Protein AF-A0A4S2KJ34-F1 (afdb_monomer_lite)

Structure (mmCIF, N/CA/C/O backbone):
data_AF-A0A4S2KJ34-F1
#
_entry.id   AF-A0A4S2KJ34-F1
#
loop_
_atom_site.group_PDB
_atom_site.id
_atom_site.type_symbol
_atom_site.label_atom_id
_atom_site.label_alt_id
_atom_site.label_comp_id
_atom_site.label_asym_id
_atom_site.label_entity_id
_atom_site.label_seq_id
_atom_site.pdbx_PDB_ins_code
_atom_site.Cartn_x
_atom_site.Cartn_y
_atom_site.Cartn_z
_atom_site.occupancy
_atom_site.B_iso_or_equiv
_atom_site.auth_seq_id
_atom_site.auth_comp_id
_atom_site.auth_asym_id
_atom_site.auth_atom_id
_atom_site.pdbx_PDB_model_num
ATOM 1 N N . ILE A 1 1 ? 0.393 -1.787 -9.386 1.00 95.25 1 ILE A N 1
ATOM 2 C CA . ILE A 1 1 ? 0.278 -1.831 -7.909 1.00 95.25 1 ILE A CA 1
ATOM 3 C C . ILE A 1 1 ? -1.157 -2.187 -7.564 1.00 95.25 1 ILE A C 1
ATOM 5 O O . ILE A 1 1 ? -2.066 -1.643 -8.184 1.00 95.25 1 ILE A O 1
ATOM 9 N N . GLN A 1 2 ? -1.354 -3.122 -6.641 1.00 97.31 2 GLN A N 1
ATOM 10 C CA . GLN A 1 2 ? -2.659 -3.675 -6.285 1.00 97.31 2 GLN A CA 1
ATOM 11 C C . GLN A 1 2 ? -2.774 -3.794 -4.764 1.00 97.31 2 GLN A C 1
ATOM 13 O O . GLN A 1 2 ? -1.823 -4.225 -4.124 1.00 97.31 2 GLN A O 1
ATOM 18 N N . TYR A 1 3 ? -3.917 -3.431 -4.196 1.00 96.56 3 TYR A N 1
ATOM 19 C CA . TYR A 1 3 ? -4.242 -3.619 -2.784 1.00 96.56 3 TYR A CA 1
ATOM 20 C C . TYR A 1 3 ? -5.356 -4.650 -2.670 1.00 96.56 3 TYR A C 1
ATOM 22 O O . TYR A 1 3 ? -6.456 -4.411 -3.166 1.00 96.56 3 TYR A O 1
ATOM 30 N N . GLY A 1 4 ? -5.083 -5.808 -2.068 1.00 95.44 4 GLY A N 1
ATOM 31 C CA . GLY A 1 4 ? -6.053 -6.897 -2.107 1.00 95.44 4 GLY A CA 1
ATOM 32 C C . GLY A 1 4 ? -6.333 -7.332 -3.542 1.00 95.44 4 GLY A C 1
ATOM 33 O O . GLY A 1 4 ? -5.404 -7.716 -4.253 1.00 95.44 4 GLY A O 1
ATOM 34 N N . ASP A 1 5 ? -7.582 -7.180 -3.980 1.00 94.69 5 ASP A N 1
ATOM 35 C CA . ASP A 1 5 ? -8.036 -7.393 -5.363 1.00 94.69 5 ASP A CA 1
ATOM 36 C C . ASP A 1 5 ? -8.227 -6.085 -6.161 1.00 94.69 5 ASP A C 1
ATOM 38 O O . ASP A 1 5 ? -8.625 -6.103 -7.324 1.00 94.69 5 ASP A O 1
ATOM 42 N N . VAL A 1 6 ? -7.914 -4.933 -5.563 1.00 96.12 6 VAL A N 1
ATOM 43 C CA . VAL A 1 6 ? -8.121 -3.603 -6.152 1.00 96.12 6 VAL A CA 1
ATOM 44 C C . VAL A 1 6 ? -6.857 -3.132 -6.859 1.00 96.12 6 VAL A C 1
ATOM 46 O O . VAL A 1 6 ? -5.812 -2.934 -6.236 1.00 96.12 6 VAL A O 1
ATOM 49 N N . VAL A 1 7 ? -6.936 -2.903 -8.169 1.00 96.56 7 VAL A N 1
ATOM 50 C CA . VAL A 1 7 ? -5.822 -2.335 -8.939 1.00 96.56 7 VAL A CA 1
ATOM 51 C C . VAL A 1 7 ? -5.754 -0.827 -8.698 1.00 96.56 7 VAL A C 1
ATOM 53 O O . VAL A 1 7 ? -6.638 -0.090 -9.117 1.00 96.56 7 VAL A O 1
ATOM 56 N N . LEU A 1 8 ? -4.679 -0.365 -8.055 1.00 95.94 8 LEU A N 1
ATOM 57 C CA . LEU A 1 8 ? -4.449 1.061 -7.794 1.00 95.94 8 LEU A CA 1
ATOM 58 C C . LEU A 1 8 ? -3.778 1.766 -8.980 1.00 95.94 8 LEU A C 1
ATOM 60 O O . LEU A 1 8 ? -4.012 2.947 -9.210 1.00 95.94 8 LEU A O 1
ATOM 64 N N . CYS A 1 9 ? -2.919 1.055 -9.722 1.00 95.75 9 CYS A N 1
ATOM 65 C CA . CYS A 1 9 ? -2.336 1.538 -10.979 1.00 95.75 9 CYS A CA 1
ATOM 66 C C . CYS A 1 9 ? -1.732 0.401 -11.816 1.00 95.75 9 CYS A C 1
ATOM 68 O O . CYS A 1 9 ? -1.097 -0.501 -11.256 1.00 95.75 9 CYS A O 1
ATOM 70 N N . ASN A 1 10 ? -1.888 0.447 -13.147 1.00 92.06 10 ASN A N 1
ATOM 71 C CA . ASN A 1 10 ? -1.203 -0.441 -14.096 1.00 92.06 10 ASN A CA 1
ATOM 72 C C . ASN A 1 10 ? -1.329 0.059 -15.563 1.00 92.06 10 ASN A C 1
ATOM 74 O O . ASN A 1 10 ? -2.450 0.073 -16.067 1.00 92.06 10 ASN A O 1
ATOM 78 N N . PRO A 1 11 ? -0.234 0.395 -16.280 1.00 93.31 11 PRO A N 1
ATOM 79 C CA . PRO A 1 11 ? 1.138 0.567 -15.796 1.00 93.31 11 PRO A CA 1
ATOM 80 C C . PRO A 1 11 ? 1.297 1.872 -14.998 1.00 93.31 11 PRO A C 1
ATOM 82 O O . PRO A 1 11 ? 0.486 2.787 -15.100 1.00 93.31 11 PRO A O 1
ATOM 85 N N . CYS A 1 12 ? 2.357 1.977 -14.201 1.00 93.94 12 CYS A N 1
ATOM 86 C CA . CYS A 1 12 ? 2.698 3.198 -13.469 1.00 93.94 12 CYS A CA 1
ATOM 87 C C . CYS A 1 12 ? 4.211 3.296 -13.256 1.00 93.94 12 CYS A C 1
ATOM 89 O O . CYS A 1 12 ? 4.918 2.288 -13.279 1.00 93.94 12 CYS A O 1
ATOM 91 N N . ARG A 1 13 ? 4.705 4.524 -13.066 1.00 94.12 13 ARG A N 1
ATOM 92 C CA . ARG A 1 13 ? 6.092 4.793 -12.667 1.00 94.12 13 ARG A CA 1
ATOM 93 C C . ARG A 1 13 ? 6.167 4.881 -11.147 1.00 94.12 13 ARG A C 1
ATOM 95 O O . ARG A 1 13 ? 5.249 5.402 -10.520 1.00 94.12 13 ARG A O 1
ATOM 102 N N . ALA A 1 14 ? 7.263 4.394 -10.583 1.00 92.31 14 ALA A N 1
ATOM 103 C CA . ALA A 1 14 ? 7.554 4.475 -9.160 1.00 92.31 14 ALA A CA 1
ATOM 104 C C . ALA A 1 14 ? 9.040 4.786 -8.965 1.00 92.31 14 ALA A C 1
ATOM 106 O O . ALA A 1 14 ? 9.868 4.359 -9.771 1.00 92.31 14 ALA A O 1
ATOM 107 N N . ASN A 1 15 ? 9.354 5.504 -7.888 1.00 93.81 15 ASN A N 1
ATOM 108 C CA . ASN A 1 15 ? 10.722 5.764 -7.455 1.00 93.81 15 ASN A CA 1
ATOM 109 C C . ASN A 1 15 ? 11.025 4.894 -6.231 1.00 93.81 15 ASN A C 1
ATOM 111 O O . ASN A 1 15 ? 10.199 4.797 -5.325 1.00 93.81 15 ASN A O 1
ATOM 115 N N . LEU A 1 16 ? 12.207 4.281 -6.211 1.00 92.06 16 LEU A N 1
ATOM 116 C CA . LEU A 1 16 ? 12.778 3.681 -5.007 1.00 92.06 16 LEU A CA 1
ATOM 117 C C . LEU A 1 16 ? 13.581 4.764 -4.291 1.00 92.06 16 LEU A C 1
ATOM 119 O O . LEU A 1 16 ? 14.639 5.164 -4.771 1.00 92.06 16 LEU A O 1
ATOM 123 N N . ASP A 1 17 ? 13.044 5.253 -3.178 1.00 94.88 17 ASP A N 1
ATOM 124 C CA . ASP A 1 17 ? 13.633 6.329 -2.388 1.00 94.88 17 ASP A CA 1
ATOM 125 C C . ASP A 1 17 ? 13.933 5.832 -0.972 1.00 94.88 17 ASP A C 1
ATOM 127 O O . ASP A 1 17 ? 13.025 5.554 -0.193 1.00 94.88 17 ASP A O 1
ATOM 131 N N . THR A 1 18 ? 15.219 5.705 -0.646 1.00 95.12 18 THR A N 1
ATOM 132 C CA . THR A 1 18 ? 15.685 5.302 0.688 1.00 95.12 18 THR A CA 1
ATOM 133 C C . THR A 1 18 ? 15.788 6.476 1.666 1.00 95.12 18 THR A C 1
ATOM 135 O O . THR A 1 18 ? 16.086 6.255 2.836 1.00 95.12 18 THR A O 1
ATOM 138 N N . GLY A 1 19 ? 15.615 7.717 1.199 1.00 96.88 19 GLY A N 1
ATOM 139 C CA . GLY A 1 19 ? 15.652 8.929 2.021 1.00 96.88 19 GLY A CA 1
ATOM 140 C C . GLY A 1 19 ? 14.298 9.303 2.629 1.00 96.88 19 GLY A C 1
ATOM 141 O O . GLY A 1 19 ? 14.254 10.106 3.560 1.00 96.88 19 GLY A O 1
ATOM 142 N N . SER A 1 20 ? 13.209 8.711 2.138 1.00 92.38 20 SER A N 1
ATOM 143 C CA . SER A 1 20 ? 11.855 8.926 2.650 1.00 92.38 20 SER A CA 1
ATOM 144 C C . SER A 1 20 ? 11.448 7.828 3.632 1.00 92.38 20 SER A C 1
ATOM 146 O O . SER A 1 20 ? 11.561 6.639 3.339 1.00 92.38 20 SER A O 1
ATOM 148 N N . SER A 1 21 ? 10.917 8.219 4.794 1.00 89.75 21 SER A N 1
ATOM 149 C CA . SER A 1 21 ? 10.331 7.278 5.757 1.00 89.75 21 SER A CA 1
ATOM 150 C C . SER A 1 21 ? 9.016 6.684 5.262 1.00 89.75 21 SER A C 1
ATOM 152 O O . SER A 1 21 ? 8.639 5.599 5.692 1.00 89.75 21 SER A O 1
ATOM 154 N N . ASP A 1 22 ? 8.300 7.386 4.385 1.00 90.62 22 ASP A N 1
ATOM 155 C CA . ASP A 1 22 ? 6.923 7.075 4.002 1.00 90.62 22 ASP A CA 1
ATOM 156 C C . ASP A 1 22 ? 6.789 6.739 2.517 1.00 90.62 22 ASP A C 1
ATOM 158 O O . ASP A 1 22 ? 7.621 7.106 1.688 1.00 90.62 22 ASP A O 1
ATOM 162 N N . THR A 1 23 ? 5.704 6.040 2.175 1.00 91.25 23 THR A N 1
ATOM 163 C CA . THR A 1 23 ? 5.342 5.748 0.784 1.00 91.25 23 THR A CA 1
ATOM 164 C C . THR A 1 23 ? 4.296 6.742 0.300 1.00 91.25 23 THR A C 1
ATOM 166 O O . THR A 1 23 ? 3.232 6.880 0.900 1.00 91.25 23 THR A O 1
ATOM 169 N N . PHE A 1 24 ? 4.576 7.392 -0.827 1.00 92.88 24 PHE A N 1
ATOM 170 C CA . PHE A 1 24 ? 3.684 8.370 -1.443 1.00 92.88 24 PHE A CA 1
ATOM 171 C C . PHE A 1 24 ? 3.043 7.805 -2.711 1.00 92.88 24 PHE A C 1
ATOM 173 O O . PHE A 1 24 ? 3.670 7.064 -3.469 1.00 92.88 24 PHE A O 1
ATOM 180 N N . ALA A 1 25 ? 1.795 8.194 -2.967 1.00 93.19 25 ALA A N 1
ATOM 181 C CA . ALA A 1 25 ? 1.068 7.835 -4.179 1.00 93.19 25 ALA A CA 1
ATOM 182 C C . ALA A 1 25 ? 0.219 9.016 -4.686 1.00 93.19 25 ALA A C 1
ATOM 184 O O . ALA A 1 25 ? -0.175 9.874 -3.890 1.00 93.19 25 ALA A O 1
ATOM 185 N N . PRO A 1 26 ? -0.091 9.076 -5.996 1.00 93.81 26 PRO A N 1
ATOM 186 C CA . PRO A 1 26 ? -0.985 10.088 -6.549 1.00 93.81 26 PRO A CA 1
ATOM 187 C C . PRO A 1 26 ? -2.367 10.059 -5.892 1.00 93.81 26 PRO A C 1
ATOM 189 O O . PRO A 1 26 ? -2.888 8.991 -5.570 1.00 93.81 26 PRO A O 1
ATOM 192 N N . ALA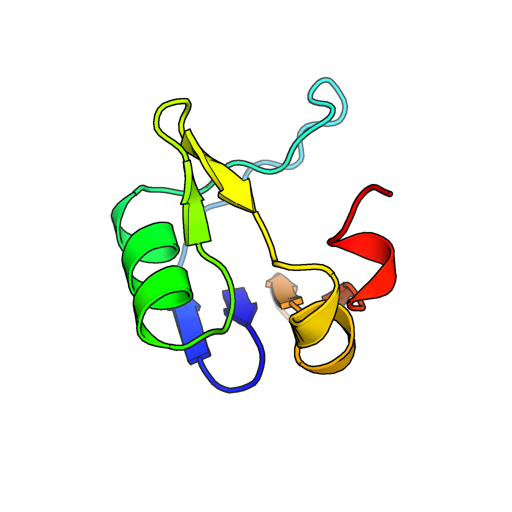 A 1 27 ? -2.995 11.231 -5.765 1.00 92.94 27 ALA A N 1
ATOM 193 C CA . ALA A 1 27 ? -4.303 11.371 -5.124 1.00 92.94 27 ALA A CA 1
ATOM 194 C C . ALA A 1 27 ? -5.379 10.456 -5.735 1.00 92.94 27 ALA A C 1
ATOM 196 O O . ALA A 1 27 ? -6.206 9.928 -5.003 1.00 92.94 27 ALA A O 1
ATOM 197 N N . GLU A 1 28 ? -5.342 10.232 -7.049 1.00 93.25 28 GLU A N 1
ATOM 198 C CA . GLU A 1 28 ? -6.260 9.325 -7.745 1.00 93.25 28 GLU A CA 1
ATOM 199 C C . GLU A 1 28 ? -6.152 7.881 -7.232 1.00 93.25 28 GLU A C 1
ATOM 201 O O . GLU A 1 28 ? -7.156 7.292 -6.838 1.00 93.25 28 GLU A O 1
ATOM 206 N N . ALA A 1 29 ? -4.933 7.343 -7.129 1.00 94.19 29 ALA A N 1
ATOM 207 C CA . ALA A 1 29 ? -4.697 6.001 -6.597 1.00 94.19 29 ALA A CA 1
ATOM 208 C C . ALA A 1 29 ? -5.118 5.887 -5.121 1.00 94.19 29 ALA A C 1
ATOM 210 O O . ALA A 1 29 ? -5.679 4.872 -4.709 1.00 94.19 29 ALA A O 1
ATOM 211 N N . LEU A 1 30 ? -4.891 6.943 -4.330 1.00 93.38 30 LEU A N 1
ATOM 212 C CA . LEU A 1 30 ? -5.337 6.997 -2.936 1.00 93.38 30 LEU A CA 1
ATOM 213 C C . LEU A 1 30 ? -6.863 7.031 -2.815 1.00 93.38 30 LEU A C 1
ATOM 215 O O . LEU A 1 30 ? -7.418 6.382 -1.935 1.00 93.38 30 LEU A O 1
ATOM 219 N N . ASN A 1 31 ? -7.550 7.749 -3.703 1.00 94.00 31 ASN A N 1
ATOM 220 C CA . ASN A 1 31 ? -9.008 7.805 -3.709 1.00 94.00 31 ASN A CA 1
ATOM 221 C C . ASN A 1 31 ? -9.617 6.437 -4.048 1.00 94.00 31 ASN A C 1
ATOM 223 O O . ASN A 1 31 ? -10.569 6.031 -3.386 1.00 94.00 31 ASN A O 1
ATOM 227 N N . ILE A 1 32 ? -9.037 5.701 -5.007 1.00 95.44 32 ILE A N 1
ATOM 228 C CA . ILE A 1 32 ? -9.436 4.314 -5.303 1.00 95.44 32 ILE A CA 1
ATOM 229 C C . ILE A 1 32 ? -9.265 3.442 -4.053 1.00 95.44 32 ILE A C 1
ATOM 231 O O . ILE A 1 32 ? -10.177 2.714 -3.670 1.00 95.44 32 ILE A O 1
ATOM 235 N N . LEU A 1 33 ? -8.120 3.539 -3.371 1.00 94.62 33 LEU A N 1
ATOM 236 C CA . LEU A 1 33 ? -7.883 2.768 -2.152 1.00 94.62 33 LEU A CA 1
ATOM 237 C C . LEU A 1 33 ? -8.938 3.067 -1.074 1.00 94.62 33 LEU A C 1
ATOM 239 O O . LEU A 1 33 ? -9.506 2.136 -0.511 1.00 94.62 33 LEU A O 1
ATOM 243 N N . VAL A 1 34 ? -9.235 4.342 -0.815 1.00 94.81 34 VAL A N 1
ATOM 244 C CA . VAL A 1 34 ? -10.229 4.761 0.190 1.00 94.81 34 VAL A CA 1
ATOM 245 C C . VAL A 1 34 ? -11.640 4.279 -0.169 1.00 94.81 34 VAL A C 1
ATOM 247 O O . VAL A 1 34 ? -12.378 3.842 0.705 1.00 94.81 34 VAL A O 1
ATOM 250 N N . GLN A 1 35 ? -12.022 4.300 -1.449 1.00 95.38 35 GLN A N 1
ATOM 251 C CA . GLN A 1 35 ? -13.347 3.846 -1.894 1.00 95.38 35 GLN A CA 1
ATOM 252 C C . GLN A 1 35 ? -13.558 2.332 -1.755 1.00 95.38 35 GLN A C 1
ATOM 254 O O . GLN A 1 35 ? -14.695 1.882 -1.621 1.00 95.38 35 GLN A O 1
ATOM 259 N N . HIS A 1 36 ? -12.481 1.548 -1.795 1.00 95.25 36 HIS A N 1
ATOM 260 C CA . HIS A 1 36 ? -12.544 0.087 -1.855 1.00 95.25 36 HIS A CA 1
ATOM 261 C C . HIS A 1 36 ? -11.916 -0.617 -0.640 1.00 95.25 36 HIS A C 1
ATOM 263 O O . HIS A 1 36 ? -11.713 -1.832 -0.668 1.00 95.25 36 HIS A O 1
ATOM 269 N N . SER A 1 37 ? -11.594 0.109 0.433 1.00 94.38 37 SER A N 1
ATOM 270 C CA . SER A 1 37 ? -10.961 -0.465 1.626 1.00 94.38 37 SER A CA 1
ATOM 271 C C . SER A 1 37 ? -11.475 0.153 2.928 1.00 94.38 37 SER A C 1
ATOM 273 O O . SER A 1 37 ? -12.358 1.002 2.935 1.00 94.38 37 SER A O 1
ATOM 275 N N . VAL A 1 38 ? -10.927 -0.313 4.053 1.00 93.81 38 VAL A N 1
ATOM 276 C CA . VAL A 1 38 ? -11.199 0.220 5.401 1.00 93.81 38 VAL A CA 1
ATOM 277 C C . VAL A 1 38 ? -10.318 1.419 5.766 1.00 93.81 38 VAL A C 1
ATOM 279 O O . VAL A 1 38 ? -10.294 1.836 6.922 1.00 93.81 38 VAL A O 1
ATOM 282 N N . VAL A 1 39 ? -9.533 1.910 4.807 1.00 93.50 39 VAL A N 1
ATOM 283 C CA . VAL A 1 39 ? -8.576 2.992 5.005 1.00 93.50 39 VAL A CA 1
ATOM 284 C C . VAL A 1 39 ? -9.273 4.335 4.808 1.00 93.50 39 VAL A C 1
ATOM 286 O O . VAL A 1 39 ? -9.985 4.550 3.831 1.00 93.50 39 VAL A O 1
ATOM 289 N N . GLU A 1 40 ? -9.022 5.257 5.723 1.00 92.88 40 GLU A N 1
ATOM 290 C CA . GLU A 1 40 ? -9.601 6.593 5.768 1.00 92.88 40 GLU A CA 1
ATOM 291 C C . GLU A 1 40 ? -8.525 7.643 5.479 1.00 92.88 40 GLU A C 1
ATOM 293 O O . GLU A 1 40 ? -7.353 7.478 5.826 1.00 92.88 40 GLU A O 1
ATOM 298 N N . LYS A 1 41 ? -8.911 8.753 4.846 1.00 90.00 41 LYS A N 1
ATOM 299 C CA . LYS A 1 41 ? -7.994 9.855 4.539 1.00 90.00 41 LYS A CA 1
ATOM 300 C C . LYS A 1 41 ? -8.100 10.946 5.599 1.00 90.00 41 LYS A C 1
ATOM 302 O O . LYS A 1 41 ? -9.166 11.530 5.773 1.00 90.00 41 LYS A O 1
ATOM 307 N N . HIS A 1 42 ? -6.987 11.270 6.248 1.00 85.88 42 HIS A N 1
ATOM 308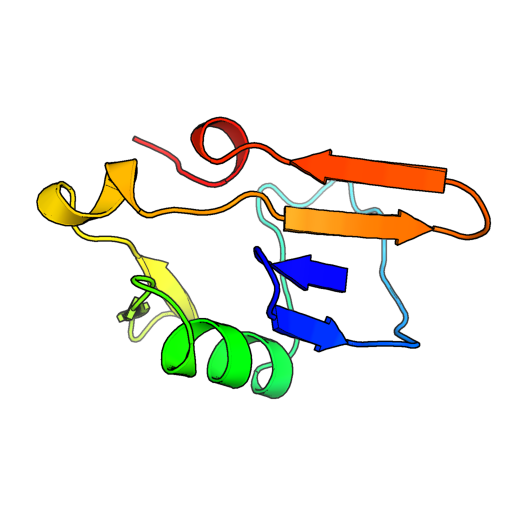 C CA . HIS A 1 42 ? -6.893 12.424 7.139 1.00 85.88 42 HIS A CA 1
ATOM 309 C C . HIS A 1 42 ? -6.549 13.713 6.375 1.00 85.88 42 HIS A C 1
ATOM 311 O O . HIS A 1 42 ? -6.026 13.691 5.258 1.00 85.88 42 HIS A O 1
ATOM 317 N N . ALA A 1 43 ? -6.823 14.867 6.995 1.00 77.06 43 ALA A N 1
ATOM 318 C CA . ALA A 1 43 ? -6.649 16.191 6.383 1.00 77.06 43 ALA A CA 1
ATOM 319 C C . ALA A 1 43 ? -5.197 16.510 5.964 1.00 77.06 43 ALA A C 1
ATOM 321 O O . ALA A 1 43 ? -4.981 17.304 5.054 1.00 77.06 43 ALA A O 1
ATOM 322 N N . ASN A 1 44 ? -4.206 15.870 6.588 1.00 83.50 44 ASN A N 1
ATOM 323 C CA . ASN A 1 44 ? -2.781 16.011 6.264 1.00 83.50 44 ASN A CA 1
ATOM 324 C C . ASN A 1 44 ? -2.313 15.089 5.118 1.00 83.50 44 ASN A C 1
ATOM 326 O O . ASN A 1 44 ? -1.123 15.041 4.825 1.00 83.50 44 ASN A O 1
ATOM 330 N N . GLY A 1 45 ? -3.222 14.337 4.487 1.00 83.12 45 GLY A N 1
ATOM 331 C CA . GLY A 1 45 ? -2.894 13.398 3.413 1.00 83.12 45 GLY A CA 1
ATOM 332 C C . GLY A 1 45 ? -2.376 12.040 3.889 1.00 83.12 45 GLY A C 1
ATOM 333 O O . GLY A 1 45 ? -2.141 11.173 3.050 1.00 83.12 45 GLY A O 1
ATOM 334 N N . VAL A 1 46 ? -2.249 11.828 5.203 1.00 89.44 46 VAL A N 1
ATOM 335 C CA . VAL A 1 46 ? -1.927 10.520 5.782 1.00 89.44 46 VAL A CA 1
ATOM 336 C C . VAL A 1 46 ? -3.170 9.636 5.759 1.00 89.44 46 VAL A C 1
ATOM 338 O O . VAL A 1 46 ? -4.300 10.093 5.959 1.00 89.44 46 VAL A O 1
ATOM 341 N N . LEU A 1 47 ? -2.952 8.354 5.493 1.00 92.56 47 LEU A N 1
ATOM 342 C CA . LEU A 1 47 ? -3.985 7.335 5.538 1.00 92.56 47 LEU A CA 1
ATOM 343 C C . LEU A 1 47 ? -4.037 6.692 6.921 1.00 92.56 47 LEU A C 1
ATOM 345 O O . LEU A 1 47 ? -3.005 6.326 7.479 1.00 92.56 47 LEU A O 1
ATOM 349 N N . HIS A 1 48 ? -5.241 6.535 7.453 1.00 92.88 48 HIS A N 1
ATOM 350 C CA . HIS A 1 48 ? -5.494 5.950 8.761 1.00 92.88 48 HIS A CA 1
ATOM 351 C C . HIS A 1 48 ? -6.385 4.721 8.629 1.00 92.88 48 HIS A C 1
ATOM 353 O O . HIS A 1 48 ? -7.186 4.602 7.707 1.00 92.88 48 HIS A O 1
ATOM 359 N N . VAL A 1 49 ? -6.270 3.805 9.581 1.00 93.06 49 VAL A N 1
ATOM 360 C CA . VAL A 1 49 ? -7.211 2.702 9.750 1.00 93.06 49 VAL A CA 1
ATOM 361 C C . VAL A 1 49 ? -7.609 2.646 11.216 1.00 93.06 49 VAL A C 1
ATOM 363 O O . VAL A 1 49 ? -6.759 2.702 12.104 1.00 93.06 49 VAL A O 1
ATOM 366 N N . SER A 1 50 ? -8.912 2.567 11.481 1.00 92.06 50 SER A N 1
ATOM 367 C CA . SER A 1 50 ? -9.411 2.370 12.843 1.00 92.06 50 SER A CA 1
ATOM 368 C C . SER A 1 50 ? -8.864 1.063 13.421 1.00 92.06 50 SER A C 1
ATOM 370 O O . SER A 1 50 ? -8.808 0.049 12.720 1.00 92.06 50 SER A O 1
ATOM 372 N N . SER A 1 51 ? -8.523 1.051 14.713 1.00 91.00 51 SER A N 1
ATOM 373 C CA . SER A 1 51 ? -8.023 -0.147 15.407 1.00 91.00 51 SER A CA 1
ATOM 374 C C . SER A 1 51 ? -8.963 -1.348 15.253 1.00 91.00 51 SER A C 1
ATOM 376 O O . SER A 1 51 ? -8.517 -2.482 15.087 1.00 91.00 51 SER A O 1
ATOM 378 N N . GLN A 1 52 ? -10.271 -1.086 15.202 1.00 93.81 52 GLN A N 1
ATOM 379 C CA . GLN A 1 52 ? -11.316 -2.091 15.003 1.00 93.81 52 GLN A CA 1
ATOM 380 C C . GLN A 1 52 ? -11.234 -2.756 13.624 1.00 93.81 52 GLN A C 1
ATOM 382 O O . GLN A 1 52 ? -11.645 -3.899 13.473 1.00 93.81 52 GLN A O 1
ATOM 387 N N . ASN A 1 53 ? -10.686 -2.063 12.625 1.00 94.44 53 ASN A N 1
ATOM 388 C CA . ASN A 1 53 ? -10.587 -2.518 11.241 1.00 94.44 53 ASN A CA 1
ATOM 389 C C . ASN A 1 53 ? -9.179 -3.003 10.857 1.00 94.44 53 ASN A C 1
ATOM 391 O O . ASN A 1 53 ? -8.990 -3.408 9.712 1.00 94.44 53 ASN A O 1
ATOM 395 N N . LEU A 1 54 ? -8.203 -3.024 11.776 1.00 92.44 54 LEU A N 1
ATOM 396 C CA . LEU A 1 54 ? -6.830 -3.467 11.476 1.00 92.44 54 LEU A CA 1
ATOM 397 C C . LEU A 1 54 ? -6.781 -4.871 10.855 1.00 92.44 54 LEU A C 1
ATOM 399 O O . LEU A 1 54 ? -6.047 -5.108 9.901 1.00 92.44 54 LEU A O 1
ATOM 403 N N . HIS A 1 55 ? -7.629 -5.784 11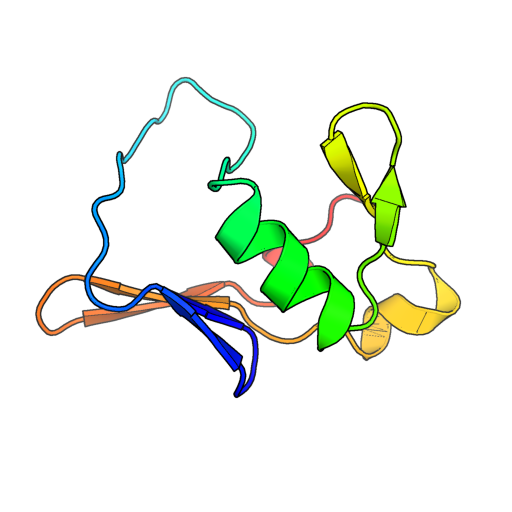.331 1.00 93.62 55 HIS A N 1
ATOM 404 C CA . HIS A 1 55 ? -7.732 -7.153 10.815 1.00 93.62 55 HIS A CA 1
ATOM 405 C C . HIS A 1 55 ? -8.281 -7.244 9.378 1.00 93.62 55 HIS A C 1
ATOM 407 O O . HIS A 1 55 ? -8.237 -8.310 8.769 1.00 93.62 55 HIS A O 1
ATOM 413 N N . ARG A 1 56 ? -8.819 -6.144 8.837 1.00 95.50 56 ARG A N 1
ATOM 414 C CA . ARG A 1 56 ? -9.380 -6.049 7.480 1.00 95.50 56 ARG A CA 1
ATOM 415 C C . ARG A 1 56 ? -8.411 -5.405 6.491 1.00 95.50 56 ARG A C 1
ATOM 417 O O . ARG A 1 56 ? -8.743 -5.304 5.310 1.00 95.50 56 ARG A O 1
ATOM 424 N N . VAL A 1 57 ? -7.241 -4.957 6.954 1.00 95.44 57 VAL A N 1
ATOM 425 C CA . VAL A 1 57 ? -6.182 -4.450 6.079 1.00 95.44 57 VAL A CA 1
ATOM 426 C C . VAL A 1 57 ? -5.677 -5.603 5.216 1.00 95.44 57 VAL A C 1
ATOM 428 O O . VAL A 1 57 ? -5.339 -6.672 5.7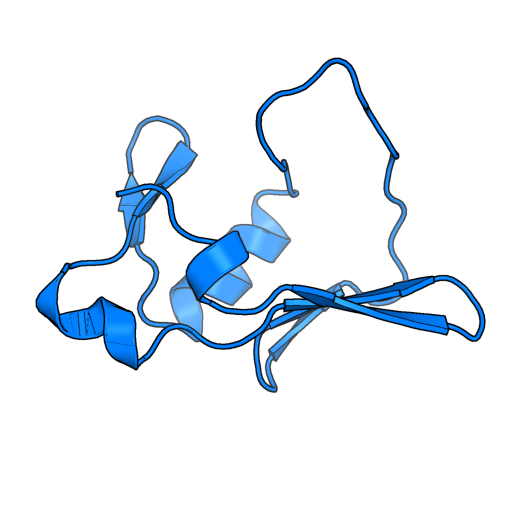19 1.00 95.44 57 VAL A O 1
ATOM 431 N N . GLN A 1 58 ? -5.645 -5.386 3.906 1.00 96.75 58 GLN A N 1
ATOM 432 C CA . GLN A 1 58 ? -5.172 -6.364 2.931 1.00 96.75 58 GLN A CA 1
ATOM 433 C C . GLN A 1 58 ? -3.728 -6.077 2.516 1.00 96.75 58 GLN A C 1
ATOM 435 O O . GLN A 1 58 ? -3.203 -4.984 2.729 1.00 96.75 58 GLN A O 1
ATOM 440 N N . ALA A 1 59 ? -3.080 -7.073 1.916 1.00 97.25 59 ALA A N 1
ATOM 441 C CA . ALA A 1 59 ? -1.715 -6.933 1.427 1.00 97.25 59 ALA A CA 1
ATOM 442 C C . ALA A 1 59 ? -1.637 -6.007 0.200 1.00 97.25 59 ALA A C 1
ATOM 444 O O . ALA A 1 59 ? -2.522 -6.016 -0.664 1.00 97.25 59 ALA A O 1
ATOM 445 N N . LEU A 1 60 ? -0.533 -5.267 0.087 1.00 96.56 60 LEU A N 1
ATOM 446 C CA . LEU A 1 60 ? -0.198 -4.472 -1.091 1.00 96.56 60 LEU A CA 1
ATOM 447 C C . LEU A 1 60 ? 0.790 -5.252 -1.962 1.00 96.56 60 LEU A C 1
ATOM 449 O O . LEU A 1 60 ? 1.875 -5.624 -1.525 1.00 96.56 60 LEU A O 1
ATOM 453 N N . LYS A 1 61 ? 0.428 -5.484 -3.220 1.00 97.44 61 LYS A N 1
ATOM 454 C CA . LYS A 1 61 ? 1.256 -6.156 -4.220 1.00 97.44 61 LYS A CA 1
ATOM 455 C C . LYS A 1 61 ? 1.819 -5.141 -5.208 1.00 97.44 61 LYS A C 1
ATOM 457 O O . LYS A 1 61 ? 1.086 -4.423 -5.899 1.00 97.44 61 LYS A O 1
ATOM 462 N N . VAL A 1 62 ? 3.139 -5.122 -5.331 1.00 96.00 62 VAL A N 1
ATOM 463 C CA . VAL A 1 62 ? 3.876 -4.301 -6.291 1.00 96.00 62 VAL A CA 1
ATOM 464 C C . VAL A 1 62 ? 4.534 -5.231 -7.301 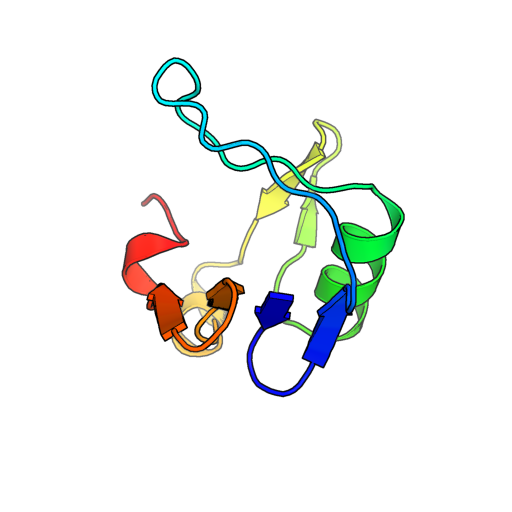1.00 96.00 62 VAL A C 1
ATOM 466 O O . VAL A 1 62 ? 5.437 -5.994 -6.970 1.00 96.00 62 VAL A O 1
ATOM 469 N N . LYS A 1 63 ? 4.070 -5.178 -8.552 1.00 95.56 63 LYS A N 1
ATOM 470 C CA . LYS A 1 63 ? 4.704 -5.894 -9.659 1.00 95.56 63 LYS A CA 1
ATOM 471 C C . LYS A 1 63 ? 5.735 -4.986 -10.325 1.00 95.56 63 LYS A C 1
ATOM 473 O O . LYS A 1 63 ? 5.358 -3.960 -10.888 1.00 95.56 63 LYS A O 1
ATOM 478 N N . LEU A 1 64 ? 7.004 -5.381 -10.276 1.00 93.00 64 LEU A N 1
ATOM 479 C CA . LEU A 1 64 ? 8.111 -4.739 -10.985 1.00 93.00 64 LEU A CA 1
ATOM 480 C C . LEU A 1 64 ? 8.660 -5.739 -12.003 1.00 93.00 64 LEU A C 1
ATOM 482 O O . LEU A 1 64 ? 9.212 -6.776 -11.635 1.00 93.00 64 LEU A O 1
ATOM 486 N N . ASN A 1 65 ? 8.483 -5.440 -13.290 1.00 89.62 65 ASN A N 1
ATOM 487 C CA . ASN A 1 65 ? 8.808 -6.359 -14.381 1.00 89.62 65 ASN A CA 1
ATOM 488 C C . ASN A 1 65 ? 8.144 -7.747 -14.183 1.00 89.62 65 ASN A C 1
ATOM 490 O O . ASN A 1 65 ? 6.915 -7.848 -14.147 1.00 89.62 65 ASN A O 1
ATOM 494 N N . SER A 1 66 ? 8.933 -8.813 -14.033 1.00 92.88 66 SER A N 1
ATOM 495 C CA . SER A 1 66 ? 8.477 -10.189 -13.809 1.00 92.88 66 SER A CA 1
ATOM 496 C C . SER A 1 66 ? 8.233 -10.539 -12.338 1.00 92.88 66 SER A C 1
ATOM 498 O O . SER A 1 66 ? 7.665 -11.592 -12.061 1.00 92.88 66 SER A O 1
ATOM 500 N N . HIS A 1 67 ? 8.643 -9.686 -11.397 1.00 96.19 67 HIS A N 1
ATOM 501 C CA . HIS A 1 67 ? 8.617 -9.994 -9.969 1.00 96.19 67 HIS A CA 1
ATOM 502 C C . HIS A 1 67 ? 7.454 -9.311 -9.258 1.00 96.19 67 HIS A C 1
ATOM 504 O O . HIS A 1 67 ? 7.100 -8.170 -9.561 1.00 96.19 67 HIS A O 1
ATOM 510 N N . VAL A 1 68 ? 6.870 -10.018 -8.290 1.00 96.94 68 VAL A N 1
ATOM 511 C CA . VAL A 1 68 ? 5.812 -9.503 -7.419 1.00 96.94 68 VAL A CA 1
ATOM 512 C C . VAL A 1 68 ? 6.349 -9.435 -5.999 1.00 96.94 68 VAL A C 1
ATOM 514 O O . VAL A 1 68 ? 6.678 -10.457 -5.404 1.00 96.94 68 VAL A O 1
ATOM 517 N N . PHE A 1 69 ? 6.408 -8.224 -5.465 1.00 96.25 69 PHE A N 1
ATOM 518 C CA . PHE A 1 69 ? 6.714 -7.947 -4.070 1.00 96.25 69 PHE A CA 1
ATOM 519 C C . PHE A 1 69 ? 5.398 -7.772 -3.318 1.00 96.25 69 PHE A C 1
ATOM 521 O O . PHE A 1 69 ? 4.496 -7.088 -3.806 1.00 96.25 69 PHE A O 1
ATOM 528 N N . THR A 1 70 ? 5.272 -8.411 -2.158 1.00 97.56 70 THR A N 1
ATOM 529 C CA . THR A 1 70 ? 4.066 -8.341 -1.324 1.00 97.56 70 THR A CA 1
ATOM 530 C C . THR A 1 70 ? 4.435 -7.702 0.003 1.00 97.56 70 THR A C 1
ATOM 532 O O . THR A 1 70 ? 5.310 -8.220 0.684 1.00 97.56 70 THR A O 1
ATOM 535 N N . LEU A 1 71 ? 3.767 -6.600 0.335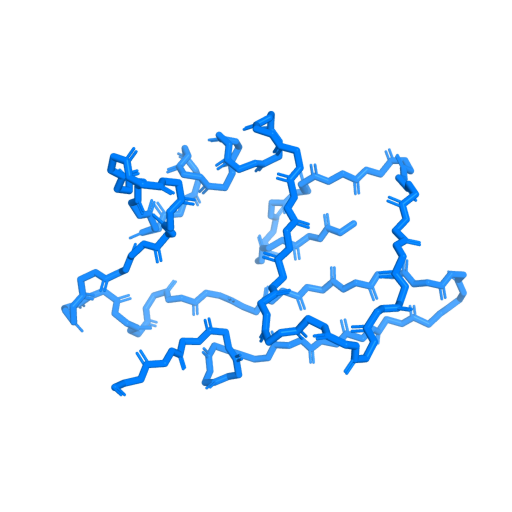 1.00 95.81 71 LEU A N 1
ATOM 536 C CA . LEU A 1 71 ? 3.802 -5.973 1.651 1.00 95.81 71 LEU A CA 1
ATOM 537 C C . LEU A 1 71 ? 2.571 -6.434 2.424 1.00 95.81 71 LEU A C 1
ATOM 539 O O . LEU A 1 71 ? 1.432 -6.216 1.992 1.00 95.81 71 LEU A O 1
ATOM 543 N N . TRP A 1 72 ? 2.803 -7.104 3.542 1.00 95.75 72 TRP A N 1
ATOM 544 C CA . TRP A 1 72 ? 1.756 -7.623 4.405 1.00 95.75 72 TRP A CA 1
ATOM 545 C C . TRP A 1 72 ? 1.150 -6.515 5.272 1.00 95.75 72 TRP A C 1
ATOM 547 O O . TRP A 1 72 ? 1.785 -5.482 5.487 1.00 95.75 72 TRP A O 1
ATOM 557 N N . PRO A 1 73 ? -0.071 -6.702 5.805 1.00 93.75 73 PRO A N 1
ATOM 558 C CA . PRO A 1 73 ? -0.741 -5.692 6.625 1.00 93.75 73 PRO A CA 1
ATOM 559 C C . PRO A 1 73 ? 0.127 -5.106 7.748 1.00 93.75 73 PRO A C 1
ATOM 561 O O . PRO A 1 73 ? 0.108 -3.898 7.961 1.00 93.75 73 PRO A O 1
ATOM 564 N N . GLN A 1 74 ? 0.942 -5.934 8.408 1.00 92.44 74 GLN A N 1
ATOM 565 C CA . GLN A 1 74 ? 1.829 -5.527 9.503 1.00 92.44 74 GLN A CA 1
ATOM 566 C C . GLN A 1 74 ? 2.960 -4.592 9.049 1.00 92.44 74 GLN A C 1
ATOM 568 O O . GLN A 1 74 ? 3.481 -3.833 9.857 1.00 92.44 74 GLN A O 1
ATOM 573 N N . GLU A 1 75 ? 3.334 -4.638 7.771 1.00 92.25 75 GLU A N 1
ATOM 574 C CA . GLU A 1 75 ? 4.354 -3.771 7.170 1.00 92.25 75 GLU A CA 1
ATOM 575 C C . GLU A 1 75 ? 3.753 -2.451 6.659 1.00 92.25 75 GLU A C 1
ATOM 577 O O . GLU A 1 75 ? 4.476 -1.484 6.429 1.00 92.25 75 GLU A O 1
ATOM 582 N N . LEU A 1 76 ? 2.427 -2.403 6.475 1.00 91.62 76 LEU A N 1
ATOM 583 C CA . LEU A 1 76 ? 1.698 -1.238 5.964 1.00 91.62 76 LEU A CA 1
ATOM 584 C C . LEU A 1 76 ? 1.205 -0.303 7.074 1.00 91.62 76 LEU A C 1
ATOM 586 O O . LEU A 1 76 ? 0.898 0.857 6.806 1.00 91.62 76 LEU A O 1
ATOM 590 N N . THR A 1 77 ? 1.097 -0.798 8.306 1.00 89.88 77 THR A N 1
ATOM 591 C CA . THR A 1 77 ? 0.577 -0.040 9.448 1.00 89.88 77 THR A CA 1
ATOM 592 C C . THR A 1 77 ? 1.675 0.254 10.459 1.00 89.88 77 THR A C 1
ATOM 594 O O . THR A 1 77 ? 2.430 -0.642 10.827 1.00 89.88 77 THR A O 1
ATOM 597 N N . ARG A 1 78 ? 1.716 1.487 10.970 1.00 84.25 78 ARG A N 1
ATOM 598 C CA . ARG A 1 78 ? 2.498 1.845 12.160 1.00 84.25 78 ARG A CA 1
ATOM 599 C C . ARG A 1 78 ? 1.560 1.910 13.361 1.00 84.25 78 ARG A C 1
ATOM 601 O O . ARG A 1 78 ? 0.495 2.517 13.250 1.00 84.25 78 ARG A O 1
ATOM 608 N N . LEU A 1 79 ? 1.944 1.246 14.450 1.00 70.56 79 LEU A N 1
ATOM 609 C CA . LEU A 1 79 ? 1.236 1.251 15.734 1.00 70.56 79 LEU A CA 1
ATOM 610 C C . LEU A 1 79 ? 1.766 2.361 16.643 1.00 70.56 79 LEU A C 1
ATOM 612 O O . LEU A 1 79 ? 2.987 2.631 16.571 1.00 70.56 79 LEU A O 1
#

Organism: Opisthorchis felineus (NCBI:txid147828)

InterPro domains:
  IPR021109 Aspartic peptidase domain superfamily [G3DSA:2.40.70.10] (1-78)
  IPR021109 Aspartic peptidase domain superfamily [SSF50630] (3-76)

Sequence (79 aa):
IQYGDVVLCNPCRANLDTGSSDTFAPAEALNILVQHSVVEKHANGVLHVSSQNLHRVQALKVKLNSHVFTLWPQELTRL

pLDDT: mean 93.01, std 4.29, range [70.56, 97.56]

Radius of gyration: 12.54 Å; chains: 1; bounding box: 29×26×32 Å

Secondary structure (DSSP, 8-state):
-EETTEES-SS------SS-SS----HHHHHHHHHHSSEEE-TTS-EEE-GGGGGGPPPEEEEETTEEEEE-HHHH---

Foldseek 3Di:
DAFAPRDLDPPDDDDDDPPDPDDDDDPSSVVSDCVPFQWDADPVRDIDHPPVCLVRGTWDWDDDPPDIDIHGSVNRDDD